Protein AF-A0A2N9VR47-F1 (afdb_monomer_lite)

Secondary structure (DSSP, 8-state):
---EEEEETTEEEEEE-HHHHHHTT--TT-EEEEEEETTEEEEEE-SS--S---EEEEEE-

pLDDT: mean 78.35, std 10.26, range [48.91, 90.0]

Structure (mmCIF, N/CA/C/O backbone):
data_AF-A0A2N9VR47-F1
#
_entry.id   AF-A0A2N9VR47-F1
#
loop_
_atom_site.group_PDB
_atom_site.id
_atom_site.type_symbol
_atom_site.label_atom_id
_atom_site.label_alt_id
_atom_site.label_comp_id
_atom_site.label_asym_id
_atom_site.label_entity_id
_atom_site.label_seq_id
_atom_site.pdbx_PDB_ins_code
_atom_site.Cartn_x
_atom_site.Cartn_y
_atom_site.Cartn_z
_atom_site.occupancy
_atom_site.B_iso_or_equiv
_atom_site.auth_seq_id
_atom_site.auth_comp_id
_atom_site.auth_asym_id
_atom_site.auth_atom_id
_atom_site.pdbx_PDB_model_num
ATOM 1 N N . MET A 1 1 ? -6.459 5.078 12.897 1.00 66.19 1 MET A N 1
ATOM 2 C CA . MET A 1 1 ? -5.384 5.015 11.887 1.00 66.19 1 MET A CA 1
ATOM 3 C C . MET A 1 1 ? -5.899 5.638 10.602 1.00 66.19 1 MET A C 1
ATOM 5 O O . MET A 1 1 ? -7.055 5.390 10.277 1.00 66.19 1 MET A O 1
ATOM 9 N N . LYS A 1 2 ? -5.107 6.473 9.921 1.00 79.31 2 LYS A N 1
ATOM 10 C CA . LYS A 1 2 ? -5.521 7.165 8.691 1.00 79.31 2 LYS A CA 1
ATOM 11 C C . LYS A 1 2 ? -4.604 6.732 7.550 1.00 79.31 2 LYS A C 1
ATOM 13 O O . LYS A 1 2 ? -3.395 6.883 7.665 1.00 79.31 2 LYS A O 1
ATOM 18 N N . ILE A 1 3 ? -5.194 6.206 6.486 1.00 81.69 3 ILE A N 1
ATOM 19 C CA . ILE A 1 3 ? -4.533 5.936 5.206 1.00 81.69 3 ILE A CA 1
ATOM 20 C C . ILE A 1 3 ? -5.075 6.973 4.225 1.00 81.69 3 ILE A C 1
ATOM 22 O O . ILE A 1 3 ? -6.246 7.353 4.321 1.00 81.69 3 ILE A O 1
ATOM 26 N N . GLN A 1 4 ? -4.224 7.481 3.341 1.00 84.94 4 GLN A N 1
ATOM 27 C CA . GLN A 1 4 ? -4.623 8.454 2.327 1.00 84.94 4 GLN A CA 1
ATOM 28 C C . GLN A 1 4 ? -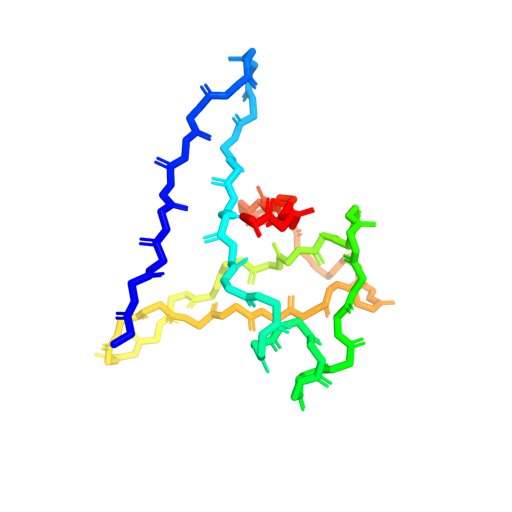4.471 7.845 0.939 1.00 84.94 4 GLN A C 1
ATOM 30 O O . GLN A 1 4 ? -3.523 7.103 0.692 1.00 84.94 4 GLN A O 1
ATOM 35 N N . ILE A 1 5 ? -5.410 8.176 0.056 1.00 83.19 5 ILE A N 1
ATOM 36 C CA . ILE A 1 5 ? -5.301 7.917 -1.377 1.00 83.19 5 ILE A CA 1
ATOM 37 C C . ILE A 1 5 ? -4.972 9.254 -2.030 1.00 83.19 5 ILE A C 1
ATOM 39 O O . ILE A 1 5 ? -5.676 10.240 -1.797 1.00 83.19 5 ILE A O 1
ATOM 43 N N . GLN A 1 6 ? -3.910 9.290 -2.824 1.00 82.88 6 GLN A N 1
ATOM 44 C CA . GLN A 1 6 ? -3.538 10.452 -3.618 1.00 82.88 6 GLN A CA 1
ATOM 45 C C . GLN A 1 6 ? -3.311 10.018 -5.059 1.00 82.88 6 GLN A C 1
ATOM 47 O O . GLN A 1 6 ? -2.573 9.074 -5.305 1.00 82.88 6 GLN A O 1
ATOM 52 N N . ARG A 1 7 ? -3.911 10.731 -6.010 1.00 80.06 7 ARG A N 1
ATOM 53 C CA . ARG A 1 7 ? -3.606 10.541 -7.426 1.00 80.06 7 ARG A CA 1
ATOM 54 C C . ARG A 1 7 ? -2.384 11.370 -7.803 1.00 80.06 7 ARG A C 1
ATOM 56 O O . ARG A 1 7 ? -2.372 12.577 -7.546 1.00 80.06 7 ARG A O 1
ATOM 63 N N . ILE A 1 8 ? -1.370 10.725 -8.369 1.00 77.88 8 ILE A N 1
ATOM 64 C CA . ILE A 1 8 ? -0.130 11.350 -8.837 1.00 77.88 8 ILE A CA 1
ATOM 65 C C . ILE A 1 8 ? 0.073 10.903 -10.282 1.00 77.88 8 ILE A C 1
ATOM 67 O O . ILE A 1 8 ? 0.194 9.711 -10.548 1.00 77.88 8 ILE A O 1
ATOM 71 N N . ASP A 1 9 ? 0.077 11.864 -11.204 1.00 84.12 9 ASP A N 1
ATOM 72 C CA . ASP A 1 9 ? 0.044 11.617 -12.648 1.00 84.12 9 ASP A CA 1
ATOM 73 C C . ASP A 1 9 ? -1.150 10.716 -13.045 1.00 84.12 9 ASP A C 1
ATOM 75 O O . ASP A 1 9 ? -2.311 11.087 -12.814 1.00 84.12 9 ASP A O 1
ATOM 79 N N . ASP A 1 10 ? -0.875 9.541 -13.616 1.00 80.94 10 ASP A N 1
ATOM 80 C CA . ASP A 1 10 ? -1.875 8.549 -14.030 1.00 80.94 10 ASP A CA 1
ATOM 81 C C . ASP A 1 10 ? -2.093 7.425 -12.999 1.00 80.94 10 ASP A C 1
ATOM 83 O O . ASP A 1 10 ? -2.965 6.579 -13.203 1.00 80.94 10 ASP A O 1
ATOM 87 N N . ASP A 1 11 ? -1.372 7.452 -11.872 1.00 75.19 11 ASP A N 1
ATOM 88 C CA . ASP A 1 11 ? -1.381 6.392 -10.863 1.00 75.19 11 ASP A CA 1
ATOM 89 C C . ASP A 1 11 ? -2.083 6.823 -9.56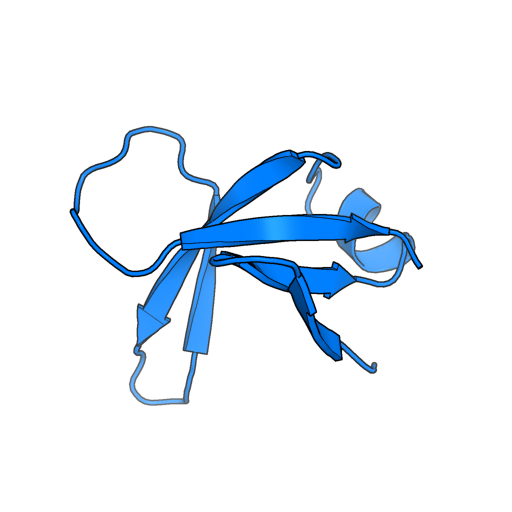2 1.00 75.19 11 ASP A C 1
ATOM 91 O O . ASP A 1 11 ? -1.965 7.963 -9.098 1.00 75.19 11 ASP A O 1
ATOM 95 N N . ASP A 1 12 ? -2.760 5.873 -8.909 1.00 79.12 12 ASP A N 1
ATOM 96 C CA . ASP A 1 12 ? -3.318 6.045 -7.565 1.00 79.12 12 ASP A CA 1
ATOM 97 C C . ASP A 1 12 ? -2.354 5.497 -6.502 1.00 79.12 12 ASP A C 1
ATOM 99 O O . ASP A 1 12 ? -1.924 4.340 -6.524 1.00 79.12 12 ASP A O 1
ATOM 103 N N . TRP A 1 13 ? -2.001 6.352 -5.546 1.00 80.94 13 TRP A N 1
ATOM 104 C CA . TRP A 1 13 ? -0.985 6.084 -4.536 1.00 80.94 13 TRP A CA 1
ATOM 105 C C . TRP A 1 13 ? -1.625 5.936 -3.169 1.00 80.94 13 TRP A C 1
ATOM 107 O O . TRP A 1 13 ? -2.457 6.751 -2.759 1.00 80.94 13 TRP A O 1
ATOM 117 N N . LEU A 1 14 ? -1.190 4.911 -2.437 1.00 83.50 14 LEU A N 1
ATOM 118 C CA . LEU A 1 14 ? -1.573 4.724 -1.048 1.00 83.50 14 LEU A CA 1
ATOM 119 C C . LEU A 1 14 ? -0.453 5.187 -0.135 1.00 83.50 14 LEU A C 1
ATOM 121 O O . LEU A 1 14 ? 0.674 4.683 -0.177 1.00 83.50 14 LEU A O 1
ATOM 125 N N . ILE A 1 15 ? -0.799 6.140 0.722 1.00 84.75 15 ILE A N 1
ATOM 126 C CA . ILE A 1 15 ? 0.133 6.712 1.676 1.00 84.75 15 ILE A CA 1
ATOM 127 C C . ILE A 1 15 ? -0.150 6.139 3.056 1.00 84.75 15 ILE A C 1
ATOM 129 O O . IL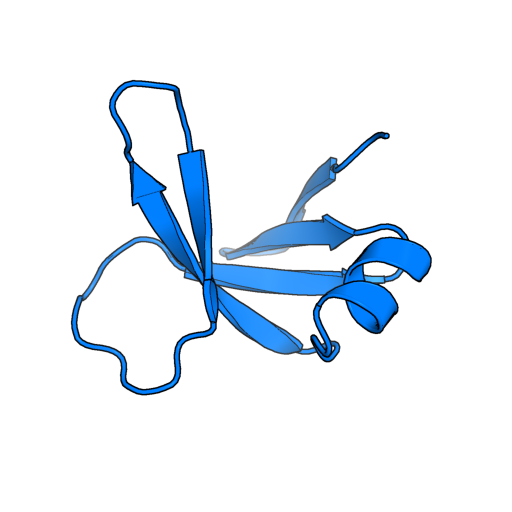E A 1 15 ? -1.237 6.326 3.622 1.00 84.75 15 ILE A O 1
ATOM 133 N N . PHE A 1 16 ? 0.841 5.420 3.578 1.00 85.50 16 PHE A N 1
ATOM 134 C CA . PHE A 1 16 ? 0.746 4.692 4.835 1.00 85.50 16 PHE A CA 1
ATOM 135 C C . PHE A 1 16 ? 1.594 5.351 5.923 1.00 85.50 16 PHE A C 1
ATOM 137 O O . PHE A 1 16 ? 2.700 5.819 5.645 1.00 85.50 16 PHE A O 1
ATOM 144 N N . PRO A 1 17 ? 1.127 5.335 7.183 1.00 87.75 17 PRO A N 1
ATOM 145 C CA . PRO A 1 17 ? 1.991 5.606 8.323 1.00 87.75 17 PRO A CA 1
ATOM 146 C C . PRO A 1 17 ? 3.168 4.621 8.366 1.00 87.75 17 PRO A C 1
ATOM 148 O O . PRO A 1 17 ? 2.988 3.431 8.085 1.00 87.75 17 PRO A O 1
ATOM 151 N N . ASN A 1 18 ? 4.345 5.094 8.785 1.00 85.38 18 ASN A N 1
ATOM 152 C CA . ASN A 1 18 ? 5.555 4.266 8.879 1.00 85.38 18 ASN A CA 1
ATOM 153 C C . ASN A 1 18 ? 5.339 3.008 9.738 1.00 85.38 18 ASN A C 1
ATOM 155 O O . ASN A 1 18 ? 5.800 1.931 9.370 1.00 85.38 18 ASN A O 1
ATOM 159 N N . GLU A 1 19 ? 4.531 3.096 10.801 1.00 87.94 19 GLU A N 1
ATOM 160 C CA . GLU A 1 19 ? 4.201 1.944 11.652 1.00 87.94 19 GLU A CA 1
ATOM 161 C C . GLU A 1 19 ? 3.528 0.779 10.897 1.00 87.94 19 GLU A C 1
ATOM 163 O O . GLU A 1 19 ? 3.691 -0.381 11.274 1.00 87.94 19 GLU A O 1
ATOM 168 N N . ILE A 1 20 ? 2.778 1.057 9.824 1.00 87.06 20 ILE A N 1
ATOM 169 C CA . ILE A 1 20 ? 2.101 0.036 9.014 1.00 87.06 20 ILE A CA 1
ATOM 170 C C . ILE A 1 20 ? 3.065 -0.584 8.021 1.00 87.06 20 ILE A C 1
ATOM 172 O O . ILE A 1 20 ? 3.046 -1.802 7.837 1.00 87.06 20 ILE A O 1
ATOM 176 N N . ILE A 1 21 ? 3.933 0.242 7.442 1.00 86.38 21 ILE A N 1
ATOM 177 C CA . ILE A 1 21 ? 5.002 -0.207 6.555 1.00 86.38 21 ILE A CA 1
ATOM 178 C C . ILE A 1 21 ? 5.896 -1.200 7.310 1.00 86.38 21 ILE A C 1
ATOM 180 O O . ILE A 1 21 ? 6.084 -2.329 6.862 1.00 86.38 21 ILE A O 1
ATOM 184 N N . GLU A 1 22 ? 6.344 -0.833 8.512 1.00 87.38 22 GLU A N 1
ATOM 185 C CA . GLU A 1 22 ? 7.190 -1.679 9.357 1.00 87.38 22 GLU A CA 1
ATOM 186 C C . GLU A 1 22 ? 6.470 -2.951 9.826 1.00 87.38 22 GLU A C 1
ATOM 188 O O . GLU A 1 22 ? 6.999 -4.056 9.678 1.00 87.38 22 GLU A O 1
ATOM 193 N N . ARG A 1 23 ? 5.239 -2.829 10.347 1.00 90.00 23 ARG A N 1
ATOM 194 C CA . ARG A 1 23 ? 4.471 -3.969 10.878 1.00 90.00 23 ARG A CA 1
ATOM 195 C C . ARG A 1 23 ? 4.207 -5.047 9.830 1.00 90.00 23 ARG A C 1
ATOM 197 O O . ARG A 1 23 ? 4.178 -6.229 10.171 1.00 90.00 23 ARG A O 1
ATOM 204 N N . HIS A 1 24 ? 3.981 -4.640 8.586 1.00 86.31 24 HIS A N 1
ATOM 205 C CA . HIS A 1 24 ? 3.670 -5.545 7.482 1.00 86.31 24 HIS A CA 1
ATOM 206 C C . HIS A 1 24 ? 4.879 -5.851 6.592 1.00 86.31 24 HIS A C 1
ATOM 208 O O . HIS A 1 24 ? 4.713 -6.524 5.578 1.00 86.31 24 HIS A O 1
ATOM 214 N N . GLN A 1 25 ? 6.082 -5.413 6.991 1.00 85.88 25 GLN A N 1
ATOM 215 C CA . GLN A 1 25 ? 7.335 -5.611 6.249 1.00 85.88 25 GLN A CA 1
ATOM 216 C C . GLN A 1 25 ? 7.251 -5.120 4.797 1.00 85.88 25 GLN A C 1
ATOM 218 O O . GLN A 1 25 ? 7.880 -5.679 3.899 1.00 85.88 25 GLN A O 1
ATOM 223 N N . LEU A 1 26 ? 6.456 -4.075 4.580 1.00 84.44 26 LEU A N 1
ATOM 224 C CA . LEU A 1 26 ? 6.290 -3.437 3.287 1.00 84.44 26 LEU A CA 1
ATOM 225 C C . LEU A 1 26 ? 7.467 -2.499 3.034 1.00 84.44 26 LEU A C 1
ATOM 227 O O . LEU A 1 26 ? 8.109 -2.004 3.964 1.00 84.44 26 LEU A O 1
ATOM 231 N N . LYS A 1 27 ? 7.741 -2.219 1.766 1.00 83.25 27 LYS A N 1
ATOM 232 C CA . LYS A 1 27 ? 8.740 -1.242 1.349 1.00 83.25 27 LYS A CA 1
ATOM 233 C C . LYS A 1 27 ? 8.114 -0.188 0.458 1.00 83.25 27 LYS A C 1
ATOM 235 O O . LYS A 1 27 ? 7.140 -0.407 -0.257 1.00 83.25 27 LYS A O 1
ATOM 240 N N . VAL A 1 28 ? 8.708 0.996 0.510 1.00 80.25 28 VAL A N 1
ATOM 241 C CA . VAL A 1 28 ? 8.370 2.086 -0.401 1.00 80.25 28 VAL A CA 1
ATOM 242 C C . VAL A 1 28 ? 8.612 1.621 -1.832 1.00 80.25 28 VAL A C 1
ATOM 244 O O . VAL A 1 28 ? 9.712 1.175 -2.150 1.00 80.25 28 VAL A O 1
ATOM 247 N N . GLY A 1 29 ? 7.605 1.772 -2.689 1.00 78.69 29 GLY A N 1
ATOM 248 C CA . GLY A 1 29 ? 7.662 1.281 -4.065 1.00 78.69 29 GLY A CA 1
ATOM 249 C C . GLY A 1 29 ? 7.165 -0.152 -4.262 1.00 78.69 29 GLY A C 1
ATOM 250 O O . GLY A 1 29 ? 7.095 -0.572 -5.412 1.00 78.69 29 GLY A O 1
ATOM 251 N N . ASP A 1 30 ? 6.788 -0.880 -3.204 1.00 81.62 30 ASP A N 1
ATOM 252 C CA . ASP A 1 30 ? 6.088 -2.154 -3.380 1.00 81.62 30 ASP A CA 1
ATOM 253 C C . ASP A 1 30 ? 4.723 -1.913 -4.040 1.00 81.62 30 ASP A C 1
ATOM 255 O O . ASP A 1 30 ? 4.001 -0.968 -3.696 1.00 81.62 30 ASP A O 1
ATOM 259 N N . GLU A 1 31 ? 4.372 -2.798 -4.971 1.00 83.00 31 GLU A N 1
ATOM 260 C CA . GLU A 1 31 ? 3.042 -2.859 -5.567 1.00 83.00 31 GLU A CA 1
ATOM 261 C C . GLU A 1 31 ? 2.122 -3.716 -4.696 1.00 83.00 31 GLU A C 1
ATOM 263 O O . GLU A 1 31 ? 2.451 -4.849 -4.318 1.00 83.00 31 GLU A O 1
ATOM 268 N N . LEU A 1 32 ? 0.938 -3.182 -4.408 1.00 83.81 32 LEU A N 1
ATOM 269 C CA . LEU A 1 32 ? -0.137 -3.915 -3.756 1.00 83.81 32 LEU A CA 1
ATOM 270 C C . LEU A 1 32 ? -1.277 -4.143 -4.747 1.00 83.81 32 LEU A C 1
ATOM 272 O O . LEU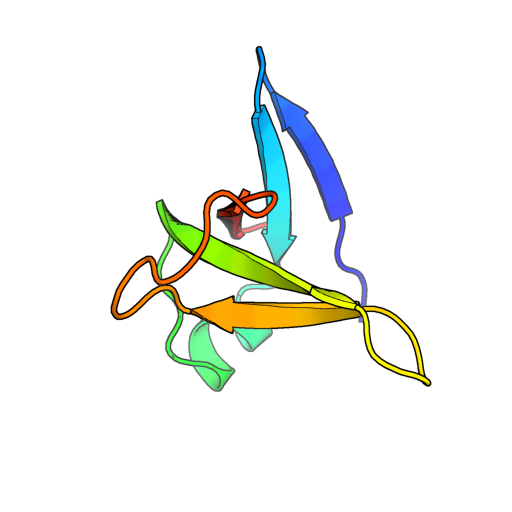 A 1 32 ? -1.705 -3.223 -5.443 1.00 83.81 32 LEU A O 1
ATOM 276 N N . GLU A 1 33 ? -1.790 -5.367 -4.770 1.00 84.06 33 GLU A N 1
ATOM 277 C CA . GLU A 1 33 ? -3.039 -5.702 -5.438 1.00 84.06 33 GLU A CA 1
ATOM 278 C C . GLU A 1 33 ? -4.210 -5.330 -4.532 1.00 84.06 33 GLU A C 1
ATOM 280 O O . GLU A 1 33 ? -4.232 -5.663 -3.339 1.00 84.06 33 GLU A O 1
ATOM 285 N N . VAL A 1 34 ? -5.194 -4.654 -5.117 1.00 83.44 34 VAL A N 1
ATOM 286 C CA . VAL A 1 34 ? -6.456 -4.335 -4.459 1.00 83.44 34 VAL A CA 1
ATOM 287 C C . VAL A 1 34 ? -7.423 -5.498 -4.666 1.00 83.44 34 VAL A C 1
ATOM 289 O O . VAL A 1 34 ? -7.815 -5.803 -5.789 1.00 83.44 34 VAL A O 1
ATOM 292 N N . VAL A 1 35 ? -7.829 -6.139 -3.572 1.00 85.06 35 VAL A N 1
ATOM 293 C CA . VAL A 1 35 ? -8.774 -7.259 -3.580 1.00 85.06 35 VAL A CA 1
ATOM 294 C C . VAL A 1 35 ? -10.062 -6.833 -2.891 1.00 85.06 35 VAL A C 1
ATOM 296 O O . VAL A 1 35 ? -10.057 -6.506 -1.702 1.00 85.06 35 VAL A O 1
ATOM 299 N N . GLU A 1 36 ? -11.177 -6.866 -3.618 1.00 84.81 36 GLU A N 1
ATOM 300 C CA . GLU A 1 36 ? -12.498 -6.729 -3.007 1.00 84.81 36 GLU A CA 1
ATOM 301 C C . GLU A 1 36 ? -12.839 -7.976 -2.182 1.00 84.81 36 GLU A C 1
ATOM 303 O O . GLU A 1 36 ? -12.611 -9.120 -2.574 1.00 84.81 36 GLU A O 1
ATOM 308 N N . THR A 1 37 ? -13.384 -7.736 -1.001 1.00 87.81 37 THR A N 1
ATOM 309 C CA . THR A 1 37 ? -13.818 -8.732 -0.027 1.00 87.81 37 THR A CA 1
ATOM 310 C C . THR A 1 37 ? -15.236 -8.393 0.406 1.00 87.81 37 THR A C 1
ATOM 312 O O . THR A 1 37 ? -15.681 -7.254 0.269 1.00 87.81 37 THR A O 1
ATOM 315 N N . GLU A 1 38 ? -15.935 -9.346 1.016 1.00 89.31 38 GLU A N 1
ATOM 316 C CA . GLU A 1 38 ? -17.295 -9.121 1.529 1.00 89.31 38 GLU A CA 1
ATOM 317 C C . GLU A 1 38 ? -17.377 -7.959 2.538 1.00 89.31 38 GLU A C 1
ATOM 319 O O . GLU A 1 38 ? -18.413 -7.316 2.675 1.00 89.31 38 GLU A O 1
ATOM 324 N N . SER A 1 39 ? -16.273 -7.666 3.233 1.00 86.94 39 SER A N 1
ATOM 325 C CA . SER A 1 39 ? -16.179 -6.612 4.247 1.00 86.94 39 SER A CA 1
ATOM 326 C C . SER A 1 39 ? -15.589 -5.289 3.744 1.00 86.94 39 SER A C 1
ATOM 328 O O . SER A 1 39 ? -15.445 -4.357 4.534 1.00 86.94 39 SER A O 1
ATOM 330 N N . GLY A 1 40 ? -15.201 -5.200 2.469 1.00 85.12 40 GLY A N 1
ATOM 331 C CA . GLY A 1 40 ? -14.521 -4.031 1.907 1.00 85.12 40 GLY A CA 1
ATOM 332 C C . GLY A 1 40 ? -13.272 -4.404 1.117 1.00 85.12 40 GLY A C 1
ATOM 333 O O . GLY A 1 40 ? -13.279 -5.368 0.362 1.00 85.12 40 GLY A O 1
ATOM 334 N N . ILE A 1 41 ? -12.184 -3.656 1.286 1.00 84.44 41 ILE A N 1
ATOM 335 C CA . ILE A 1 41 ? -10.979 -3.785 0.458 1.00 84.44 41 ILE A CA 1
ATOM 336 C C . ILE A 1 41 ? -9.821 -4.357 1.279 1.00 84.44 41 ILE A C 1
ATOM 338 O O . ILE A 1 41 ? -9.536 -3.881 2.379 1.00 84.44 41 ILE A O 1
ATOM 342 N N . ALA A 1 42 ? -9.124 -5.343 0.719 1.00 85.31 42 ALA A N 1
ATOM 343 C CA . ALA A 1 42 ? -7.860 -5.860 1.224 1.00 85.31 42 ALA A CA 1
ATOM 344 C C . ALA A 1 42 ? -6.722 -5.529 0.252 1.00 85.31 42 ALA A C 1
ATOM 346 O O . ALA A 1 42 ? -6.905 -5.551 -0.961 1.00 85.31 42 ALA A O 1
ATOM 347 N N . LEU A 1 43 ? -5.535 -5.257 0.792 1.00 84.94 43 LEU A N 1
ATOM 348 C CA . LEU A 1 43 ? -4.331 -5.003 0.005 1.00 84.94 43 LEU A CA 1
ATOM 349 C C . LEU A 1 43 ? -3.363 -6.163 0.180 1.00 84.94 43 LEU A C 1
ATOM 351 O O . LEU A 1 43 ? -3.047 -6.537 1.313 1.00 84.94 43 LEU A O 1
ATOM 355 N N . LYS A 1 44 ? -2.903 -6.738 -0.930 1.00 83.12 44 LYS A N 1
ATOM 356 C CA . LYS A 1 44 ? -1.989 -7.883 -0.918 1.00 83.12 44 LYS A CA 1
ATOM 357 C C . LYS A 1 44 ? -0.688 -7.541 -1.642 1.00 83.12 44 LYS A C 1
ATOM 359 O O . LYS A 1 44 ? -0.753 -7.042 -2.759 1.00 83.12 44 LYS A O 1
ATOM 364 N N . PRO A 1 45 ? 0.488 -7.827 -1.059 1.00 79.81 45 PRO A N 1
ATOM 365 C CA . PRO A 1 45 ? 1.755 -7.631 -1.755 1.00 79.81 45 PRO A CA 1
ATOM 366 C C . PRO A 1 45 ? 1.842 -8.498 -3.012 1.00 79.81 45 PRO A C 1
ATOM 368 O O . PRO A 1 45 ? 1.664 -9.720 -2.932 1.00 79.81 45 PRO A O 1
ATOM 371 N N . VAL A 1 46 ? 2.162 -7.889 -4.153 1.00 73.31 46 VAL A N 1
ATOM 372 C CA . VAL A 1 46 ? 2.297 -8.594 -5.433 1.00 73.31 46 VAL A CA 1
ATOM 373 C C . VAL A 1 46 ? 3.608 -9.391 -5.434 1.00 73.31 46 VAL A C 1
ATOM 375 O O . VAL A 1 46 ? 4.657 -8.896 -5.822 1.00 73.31 46 VAL A O 1
ATOM 378 N N . HIS A 1 47 ? 3.567 -10.645 -4.975 1.00 63.94 47 HIS A N 1
ATOM 379 C CA . HIS A 1 47 ? 4.712 -11.569 -5.082 1.00 63.94 47 HIS A CA 1
ATOM 380 C C . HIS A 1 47 ? 4.774 -12.263 -6.452 1.00 63.94 47 HIS A C 1
ATOM 382 O O . HIS A 1 47 ? 5.828 -12.731 -6.872 1.00 63.94 47 HIS A O 1
ATOM 388 N N . ASN A 1 48 ? 3.636 -12.337 -7.142 1.00 51.56 48 ASN A N 1
ATOM 389 C CA . ASN A 1 48 ? 3.493 -12.814 -8.509 1.00 51.56 48 ASN A CA 1
ATOM 390 C C . ASN A 1 48 ? 2.221 -12.141 -9.057 1.00 51.56 48 ASN A C 1
ATOM 392 O O . ASN A 1 48 ? 1.162 -12.359 -8.464 1.00 51.56 48 ASN A O 1
ATOM 396 N N . PRO A 1 49 ? 2.284 -11.276 -10.082 1.00 52.47 49 PRO A N 1
ATOM 397 C CA . PRO A 1 49 ? 1.098 -10.613 -10.614 1.00 52.47 49 PRO A CA 1
ATOM 398 C C . PRO A 1 49 ? 0.226 -11.668 -11.300 1.00 52.47 49 PRO A C 1
ATOM 400 O O . PRO A 1 49 ? 0.465 -12.041 -12.443 1.00 52.47 49 PRO A O 1
ATOM 403 N N . ILE A 1 50 ? -0.738 -12.222 -10.563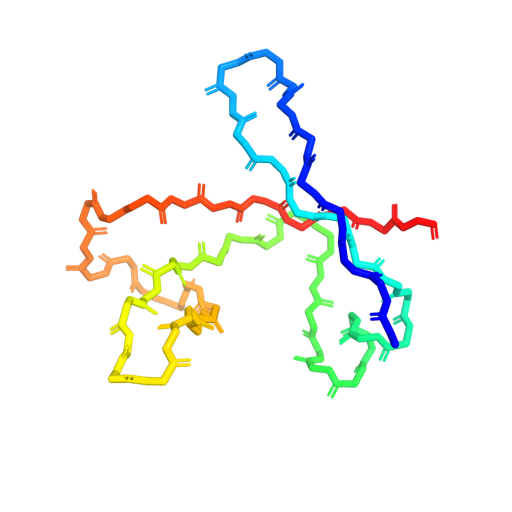 1.00 48.91 50 ILE A N 1
ATOM 404 C CA . ILE A 1 50 ? -1.659 -13.245 -11.077 1.00 48.91 50 ILE A CA 1
ATOM 405 C C . ILE A 1 50 ? -2.869 -12.588 -11.772 1.00 48.91 50 I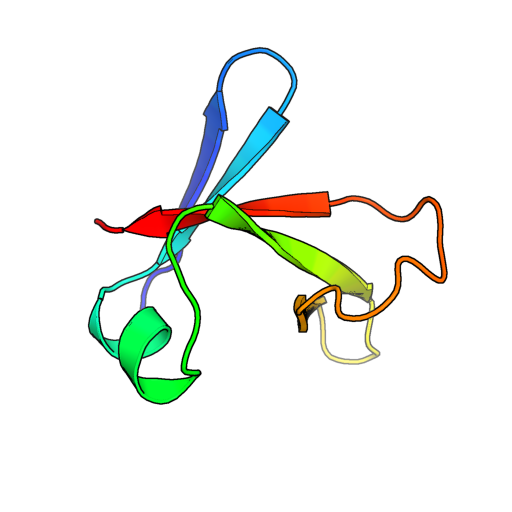LE A C 1
ATOM 407 O O . ILE A 1 50 ? -3.607 -13.270 -12.478 1.00 48.91 50 ILE A O 1
ATOM 411 N N . GLY A 1 51 ? -3.043 -11.266 -11.668 1.00 54.16 51 GLY A N 1
ATOM 412 C CA . GLY A 1 51 ? -4.134 -10.554 -12.330 1.00 54.16 51 GLY A CA 1
ATOM 413 C C . GLY A 1 51 ? -3.766 -9.155 -12.818 1.00 54.16 51 GLY A C 1
ATOM 414 O O . GLY A 1 51 ? -2.947 -8.465 -12.211 1.00 54.16 51 GLY A O 1
ATOM 415 N N . ASP A 1 52 ? -4.455 -8.728 -13.879 1.00 59.62 52 ASP A N 1
ATOM 416 C CA . ASP A 1 52 ? -4.503 -7.348 -14.397 1.00 59.62 52 ASP A CA 1
ATOM 417 C C . ASP A 1 52 ? -5.372 -6.425 -13.506 1.00 59.62 52 ASP A C 1
ATOM 419 O O . ASP A 1 52 ? -6.002 -5.479 -13.979 1.00 59.62 52 ASP A O 1
ATOM 423 N N . GLY A 1 53 ? -5.479 -6.736 -12.209 1.00 59.72 53 GLY A N 1
ATOM 424 C CA . GLY A 1 53 ? -6.263 -5.963 -11.250 1.00 59.72 53 GLY A CA 1
ATOM 425 C C . GLY A 1 53 ? -5.638 -4.593 -10.956 1.00 59.72 53 GLY A C 1
ATOM 426 O O . GLY A 1 53 ? -4.454 -4.381 -11.228 1.00 59.72 53 GLY A O 1
ATOM 427 N N . PRO A 1 54 ? -6.408 -3.648 -10.389 1.00 65.94 54 PRO A N 1
ATOM 428 C CA . PRO A 1 54 ? -5.890 -2.334 -10.032 1.00 65.94 54 PRO A CA 1
ATOM 429 C C . PRO A 1 54 ? -4.756 -2.458 -9.008 1.00 65.94 54 PRO A C 1
ATOM 431 O O . PRO A 1 54 ? -4.870 -3.158 -7.995 1.00 65.94 54 PRO A O 1
ATOM 434 N N . LYS A 1 55 ? -3.656 -1.761 -9.295 1.00 68.06 55 LYS A N 1
ATOM 435 C CA . LYS A 1 55 ? -2.437 -1.749 -8.490 1.00 68.06 55 LYS A CA 1
ATOM 436 C C . LYS A 1 55 ? -2.226 -0.381 -7.875 1.00 68.06 55 LYS A C 1
ATOM 438 O O . LYS A 1 55 ? -2.570 0.634 -8.472 1.00 68.06 55 LYS A O 1
ATOM 443 N N . VAL A 1 56 ? -1.623 -0.374 -6.696 1.00 75.56 56 VAL A N 1
ATOM 444 C CA . VAL A 1 56 ? -1.273 0.849 -5.974 1.00 75.56 56 VAL A CA 1
ATOM 445 C C . VAL A 1 56 ? 0.149 0.754 -5.444 1.00 75.56 56 VAL A C 1
ATOM 447 O O . VAL A 1 56 ? 0.600 -0.319 -5.034 1.00 75.56 56 VAL A O 1
ATOM 450 N N . ILE A 1 57 ? 0.846 1.888 -5.442 1.00 78.12 57 ILE A N 1
ATOM 451 C CA . ILE A 1 57 ? 2.239 1.991 -4.999 1.00 78.12 57 ILE A CA 1
ATOM 452 C C . ILE A 1 57 ? 2.284 2.568 -3.582 1.00 78.12 57 ILE A C 1
ATOM 454 O O . ILE A 1 57 ? 1.602 3.549 -3.271 1.00 78.12 57 ILE A O 1
ATOM 458 N N . ILE A 1 58 ? 3.113 1.971 -2.720 1.00 76.81 58 ILE A N 1
ATOM 459 C CA . ILE A 1 58 ? 3.317 2.433 -1.340 1.00 76.81 58 ILE A CA 1
ATOM 460 C C . ILE A 1 58 ? 4.243 3.647 -1.291 1.00 76.81 58 ILE A C 1
ATOM 462 O O . ILE A 1 58 ? 5.387 3.581 -1.762 1.00 76.81 58 ILE A O 1
ATOM 466 N N . LYS A 1 59 ? 3.810 4.696 -0.577 1.00 69.25 59 LYS A N 1
ATOM 467 C CA . LYS A 1 59 ? 4.683 5.763 -0.064 1.00 69.25 59 LYS A CA 1
ATOM 468 C C . LYS A 1 59 ? 4.507 6.007 1.442 1.00 69.25 59 LYS A C 1
ATOM 470 O O . LYS A 1 59 ? 3.408 5.819 1.964 1.00 69.25 59 LYS A O 1
ATOM 475 N N . PRO A 1 60 ? 5.576 6.433 2.136 1.00 65.88 60 PRO A N 1
ATOM 476 C CA . PRO A 1 60 ? 5.499 6.839 3.533 1.00 65.88 60 PRO A CA 1
ATOM 477 C C . PRO A 1 60 ? 4.956 8.273 3.662 1.00 65.88 60 PRO A C 1
ATOM 479 O O . PRO A 1 60 ? 5.151 9.091 2.758 1.00 65.88 60 PRO A O 1
ATOM 482 N N . ILE A 1 61 ? 4.301 8.557 4.793 1.00 62.50 61 ILE A N 1
ATOM 483 C CA . ILE A 1 61 ? 4.045 9.918 5.315 1.00 62.50 61 ILE A CA 1
ATOM 484 C C . ILE A 1 61 ? 5.195 10.356 6.224 1.00 62.50 61 ILE A C 1
ATOM 486 O O . ILE A 1 61 ? 5.684 9.512 7.016 1.00 62.50 61 ILE A O 1
#

Organism: NCBI:txid1867719

Foldseek 3Di:
DDWDWDDDDPAIAIEDEPVVCVVVVHDFFFKWFWDQDPVGTDTHTCPDCPDPGHIYTYDYD

Radius of gyration: 11.44 Å; chains: 1; bounding box: 26×25×26 Å

Sequence (61 aa):
MKIQIQRIDDDDWLIFPNEIIERHQLKVGDELEVVETESGIALKPVHNPIGDGPKVIIKPI

InterPro domains:
  IPR007159 SpoVT-AbrB domain [PF04014] (17-48)
  IPR037914 SpoVT-AbrB domain superfamily [SSF89447] (1-49)